Protein AF-A0A7J9RHL6-F1 (afdb_monomer_lite)

Foldseek 3Di:
DDDDPDDPPDDPVPPPPPPCPDWDALPDAAPDADPQQKGWHQDPNWIWIDHPPGRGIDTDDD

pLDDT: mean 76.49, std 14.5, range [44.09, 93.12]

Sequence (62 aa):
MTEVEQAPLVEAEQKDLPHIDVIPSIDIAPDQTDEFGYSWLNYNGENWYRGQNDTEWTKHDE

Structure (mmCIF, N/CA/C/O backbone):
data_AF-A0A7J9RHL6-F1
#
_entry.id   AF-A0A7J9RHL6-F1
#
loop_
_atom_site.group_PDB
_atom_site.id
_atom_site.type_symbol
_atom_site.label_atom_id
_atom_site.label_alt_id
_atom_site.label_comp_id
_atom_site.label_asym_id
_atom_site.label_entity_id
_atom_site.label_seq_id
_atom_site.pdbx_PDB_ins_code
_atom_site.Cartn_x
_atom_site.Cartn_y
_atom_site.Cartn_z
_atom_site.occupancy
_atom_site.B_iso_or_equiv
_atom_site.auth_seq_id
_atom_site.auth_comp_id
_atom_site.auth_asym_id
_atom_site.auth_atom_id
_atom_site.pdbx_PDB_model_num
ATOM 1 N N . MET A 1 1 ? -37.122 -4.052 40.016 1.00 44.09 1 MET A N 1
ATOM 2 C CA . MET A 1 1 ? -36.282 -3.893 38.814 1.00 44.09 1 MET A CA 1
ATOM 3 C C . MET A 1 1 ? -35.349 -5.078 38.804 1.00 44.09 1 MET A C 1
ATOM 5 O O . MET A 1 1 ? -34.648 -5.262 39.786 1.00 44.09 1 MET A O 1
ATOM 9 N N . THR A 1 2 ? -35.446 -5.936 37.798 1.00 58.38 2 THR A N 1
ATOM 10 C CA . THR A 1 2 ? -34.546 -7.082 37.643 1.00 58.38 2 THR A CA 1
ATOM 11 C C . THR A 1 2 ? -33.398 -6.601 36.767 1.00 58.38 2 THR A C 1
ATOM 13 O O . THR A 1 2 ? -33.639 -6.216 35.623 1.00 58.38 2 THR A O 1
ATOM 16 N N . GLU A 1 3 ? -32.191 -6.523 37.321 1.00 61.34 3 GLU A N 1
ATOM 17 C CA . GLU A 1 3 ? -30.985 -6.223 36.547 1.00 61.34 3 GLU A CA 1
ATOM 18 C C . GLU A 1 3 ? -30.758 -7.364 35.554 1.00 61.34 3 GLU A C 1
ATOM 20 O O . GLU A 1 3 ? -30.589 -8.519 35.938 1.00 61.34 3 GLU A O 1
ATOM 25 N N . VAL A 1 4 ? -30.850 -7.049 34.262 1.00 66.81 4 VAL A N 1
ATOM 26 C CA . VAL A 1 4 ? -30.487 -7.971 33.187 1.00 66.81 4 VAL A CA 1
ATOM 27 C C . VAL A 1 4 ? -28.977 -7.878 33.034 1.00 66.81 4 VAL A C 1
ATOM 29 O O . VAL 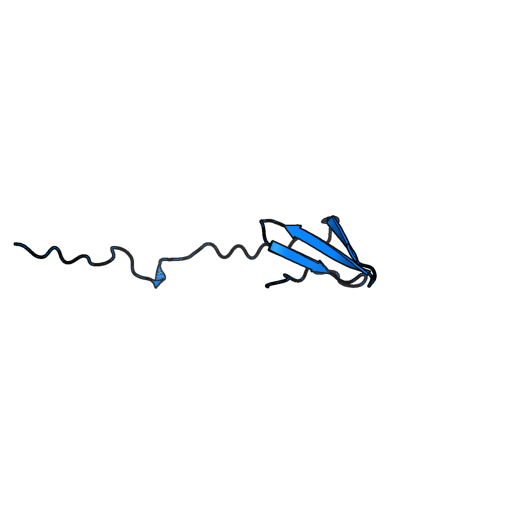A 1 4 ? -28.469 -6.908 32.472 1.00 66.81 4 VAL A O 1
ATOM 32 N N . GLU A 1 5 ? -28.263 -8.868 33.558 1.00 66.38 5 GLU A N 1
ATOM 33 C CA . GLU A 1 5 ? -26.826 -9.004 33.340 1.00 66.38 5 GLU A CA 1
ATOM 34 C C . GLU A 1 5 ? -26.570 -9.233 31.842 1.00 66.38 5 GLU A C 1
ATOM 36 O O . GLU A 1 5 ? -26.913 -10.274 31.278 1.00 66.38 5 GLU A O 1
ATOM 41 N N . GLN A 1 6 ? -26.003 -8.230 31.168 1.00 61.41 6 GLN A N 1
ATOM 42 C CA . GLN A 1 6 ? -25.593 -8.342 29.771 1.00 61.41 6 GLN A CA 1
ATOM 43 C C . GLN A 1 6 ? -24.206 -8.982 29.702 1.00 61.41 6 GLN A C 1
ATOM 45 O O . GLN A 1 6 ? -23.193 -8.292 29.610 1.00 61.41 6 GLN A O 1
ATOM 50 N N . ALA A 1 7 ? -24.157 -10.311 29.753 1.00 65.88 7 ALA A N 1
ATOM 51 C CA . ALA A 1 7 ? -22.947 -11.039 29.395 1.00 65.88 7 ALA A CA 1
ATOM 52 C C . ALA A 1 7 ? -22.790 -11.034 27.857 1.00 65.88 7 ALA A C 1
ATOM 54 O O . ALA A 1 7 ? -23.746 -11.383 27.154 1.00 65.88 7 ALA A O 1
ATOM 55 N N . PRO A 1 8 ? -21.633 -10.624 27.300 1.00 60.53 8 PRO A N 1
ATOM 56 C CA . PRO A 1 8 ? -21.383 -10.727 25.865 1.00 60.53 8 PRO A CA 1
ATOM 57 C C . PRO A 1 8 ? -21.477 -12.200 25.437 1.00 60.53 8 PRO A C 1
ATOM 59 O O . PRO A 1 8 ? -20.815 -13.055 26.015 1.00 60.53 8 PRO A O 1
ATOM 62 N N . LEU A 1 9 ? -22.316 -12.504 24.437 1.00 64.88 9 LEU A N 1
ATOM 63 C CA . LEU A 1 9 ? -22.596 -13.884 23.997 1.00 64.88 9 LEU A CA 1
ATOM 64 C C . LEU A 1 9 ? -21.39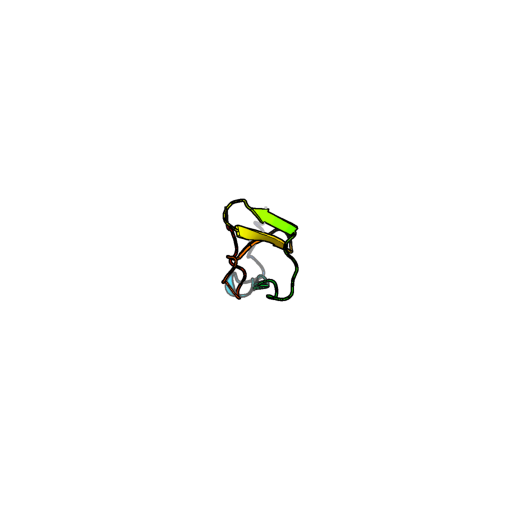1 -14.608 23.372 1.00 64.88 9 LEU A C 1
ATOM 66 O O . LEU A 1 9 ? -21.471 -15.806 23.118 1.00 64.88 9 LEU A O 1
ATOM 70 N N . VAL A 1 10 ? -20.318 -13.883 23.072 1.00 56.62 10 VAL A N 1
ATOM 71 C CA . VAL A 1 10 ? -19.143 -14.384 22.365 1.00 56.62 10 VAL A CA 1
ATOM 72 C C . VAL A 1 10 ? -17.895 -13.885 23.079 1.00 56.62 10 VAL A C 1
ATOM 74 O O . VAL A 1 10 ? -17.752 -12.688 23.344 1.00 56.62 10 VAL A O 1
ATOM 77 N N . GLU A 1 11 ? -16.997 -14.818 23.381 1.00 60.22 11 GLU A N 1
ATOM 78 C CA . GLU A 1 11 ? -15.675 -14.542 23.931 1.00 60.22 11 GLU A CA 1
ATOM 79 C C . GLU A 1 11 ? -14.829 -13.799 22.884 1.00 60.22 11 GLU A C 1
ATOM 81 O O . GLU A 1 11 ? -14.898 -14.097 21.690 1.00 60.22 11 GLU A O 1
ATOM 86 N N . ALA A 1 12 ? -14.036 -12.810 23.313 1.00 58.41 12 ALA A N 1
ATOM 87 C CA . ALA A 1 12 ? -13.267 -11.932 22.418 1.00 58.41 12 ALA A CA 1
ATOM 88 C C . ALA A 1 12 ? -12.329 -12.691 21.455 1.00 58.41 12 ALA A C 1
ATOM 90 O O . ALA A 1 12 ? -12.007 -12.180 20.387 1.00 58.41 12 ALA A O 1
ATOM 91 N N . GLU A 1 13 ? -11.948 -13.916 21.815 1.00 55.34 13 GLU A N 1
ATOM 92 C CA . GLU A 1 13 ? -11.097 -14.817 21.035 1.00 55.34 13 GLU A CA 1
ATOM 93 C C . GLU A 1 13 ? -11.787 -15.388 19.779 1.00 55.34 13 GLU A C 1
ATOM 95 O O . GLU A 1 13 ? -11.111 -15.788 18.841 1.00 55.34 13 GLU A O 1
ATOM 100 N N . GLN A 1 14 ? -13.125 -15.371 19.702 1.00 53.38 14 GLN A N 1
ATOM 101 C CA . GLN A 1 14 ? -13.867 -15.799 18.503 1.00 53.38 14 GLN A CA 1
ATOM 102 C C . GLN A 1 14 ? -14.190 -14.646 17.546 1.00 53.38 14 GLN A C 1
ATOM 104 O O . GLN A 1 14 ? -14.898 -14.831 16.553 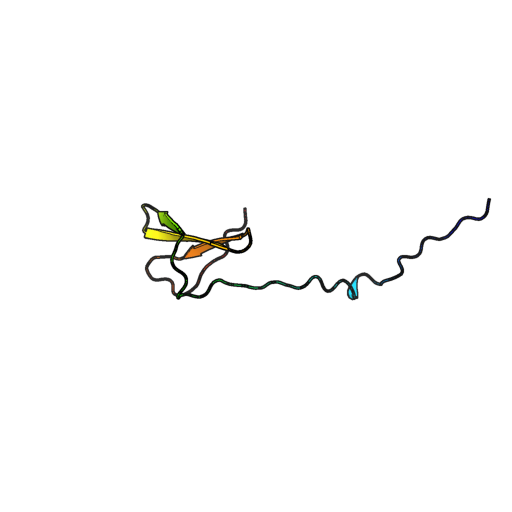1.00 53.38 14 GLN A O 1
ATOM 109 N N . LYS A 1 15 ? -13.687 -13.442 17.829 1.00 53.06 15 LYS A N 1
ATOM 110 C CA . LYS A 1 15 ? -13.780 -12.301 16.921 1.00 53.06 15 LYS A CA 1
ATOM 111 C C . LYS A 1 15 ? -12.618 -12.362 15.928 1.00 53.06 15 LYS A C 1
ATOM 113 O O . LYS A 1 15 ? -11.791 -11.458 15.874 1.00 53.06 15 LYS A O 1
ATOM 118 N N . ASP A 1 16 ? -12.567 -13.453 15.168 1.00 56.16 16 ASP A N 1
AT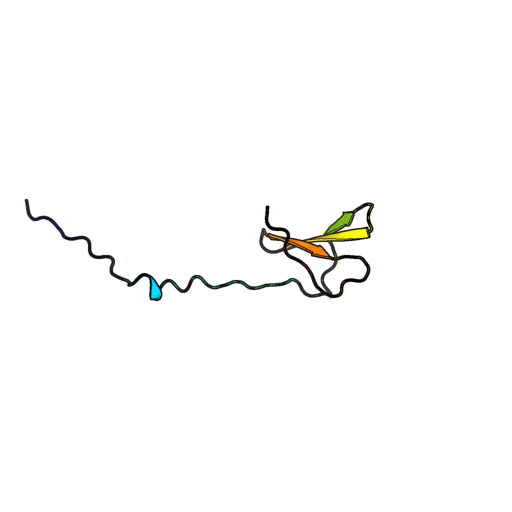OM 119 C CA . ASP A 1 16 ? -11.692 -13.605 14.007 1.00 56.16 16 ASP A CA 1
ATOM 120 C C . ASP A 1 16 ? -12.189 -12.604 12.954 1.00 56.16 16 ASP A C 1
ATOM 122 O O . ASP A 1 16 ? -13.092 -12.866 12.157 1.00 56.16 16 ASP A O 1
ATOM 126 N N . LEU A 1 17 ? -11.723 -11.360 13.073 1.00 59.19 17 LEU A N 1
ATOM 127 C CA . LEU A 1 17 ? -11.869 -10.387 12.005 1.00 59.19 17 LEU A CA 1
ATOM 128 C C . LEU A 1 17 ? -11.090 -10.979 10.832 1.00 59.19 17 LEU A C 1
ATOM 130 O O . LEU A 1 17 ? -9.918 -11.300 11.031 1.00 59.19 17 LEU A O 1
ATOM 134 N N . PRO A 1 18 ? -11.698 -11.157 9.646 1.00 54.50 18 PRO A N 1
ATOM 135 C CA . PRO A 1 18 ? -10.969 -11.692 8.513 1.00 54.50 18 PRO A CA 1
ATOM 136 C C . PRO A 1 18 ? -9.770 -10.782 8.272 1.00 54.50 18 PRO A C 1
ATOM 138 O O . PRO A 1 18 ? -9.924 -9.607 7.935 1.00 54.50 18 PRO A O 1
ATOM 141 N N . HIS A 1 19 ? -8.577 -11.314 8.512 1.00 53.47 19 HIS A N 1
ATOM 142 C CA . HIS A 1 19 ? -7.338 -10.629 8.210 1.00 53.47 19 HIS A CA 1
ATOM 143 C C . HIS A 1 19 ? -7.184 -10.648 6.691 1.00 53.47 19 HIS A C 1
ATOM 145 O O . HIS A 1 19 ? -6.810 -11.657 6.091 1.00 53.47 19 HIS A O 1
ATOM 151 N N . ILE A 1 20 ? -7.597 -9.557 6.048 1.00 53.94 20 ILE A N 1
ATOM 152 C CA . ILE A 1 20 ? -7.476 -9.388 4.602 1.00 53.94 20 ILE A CA 1
ATOM 153 C C . ILE A 1 20 ? -6.034 -8.946 4.337 1.00 53.94 20 ILE A C 1
ATOM 155 O O . ILE A 1 20 ? -5.745 -7.766 4.206 1.00 53.94 20 ILE A O 1
ATOM 159 N N . ASP A 1 21 ? -5.126 -9.919 4.277 1.00 57.84 21 ASP A N 1
ATOM 160 C CA . ASP A 1 21 ? -3.702 -9.760 3.927 1.00 57.84 21 ASP A CA 1
ATOM 161 C C . ASP A 1 21 ? -3.514 -9.608 2.404 1.00 57.84 21 ASP A C 1
ATOM 163 O O . ASP A 1 21 ? -2.664 -10.249 1.784 1.00 57.84 21 ASP A O 1
ATOM 167 N N . VAL A 1 22 ? -4.407 -8.875 1.730 1.00 67.94 22 VAL A N 1
ATOM 168 C CA . VAL A 1 22 ? -4.389 -8.835 0.263 1.00 67.94 22 VAL A CA 1
ATOM 169 C C . VAL A 1 22 ? -3.350 -7.827 -0.189 1.00 67.94 22 VAL A C 1
ATOM 171 O O . VAL A 1 22 ? -3.652 -6.672 -0.476 1.00 67.94 22 VAL A O 1
ATOM 174 N N . ILE A 1 23 ? -2.117 -8.311 -0.284 1.00 75.50 23 ILE A N 1
ATOM 175 C CA . ILE A 1 23 ? -1.049 -7.636 -1.006 1.00 75.50 23 ILE A CA 1
ATOM 176 C C . ILE A 1 23 ? -1.412 -7.669 -2.499 1.00 75.50 23 ILE A C 1
ATOM 178 O O . ILE A 1 23 ? -1.679 -8.749 -3.046 1.00 75.50 23 ILE A O 1
ATOM 182 N N . PRO A 1 24 ? -1.444 -6.516 -3.185 1.00 80.12 24 PRO A N 1
ATOM 183 C CA . PRO A 1 24 ? -1.679 -6.484 -4.615 1.00 80.12 24 PRO A CA 1
ATOM 184 C C . PRO A 1 24 ? -0.608 -7.289 -5.359 1.00 80.12 24 PRO A C 1
ATOM 186 O O . PRO A 1 24 ? 0.555 -7.336 -4.964 1.00 80.12 24 PRO A O 1
ATOM 189 N N . SER A 1 25 ? -0.988 -7.953 -6.452 1.00 82.19 25 SER A N 1
ATOM 190 C CA . SER A 1 25 ? -0.028 -8.710 -7.262 1.00 82.19 25 SER A CA 1
ATOM 191 C C . SER A 1 25 ? 0.936 -7.777 -7.999 1.00 82.19 25 SER A C 1
ATOM 193 O O . SER A 1 25 ? 0.576 -6.663 -8.385 1.00 82.19 25 SER A O 1
ATOM 195 N N . ILE A 1 26 ? 2.156 -8.251 -8.260 1.00 81.69 26 ILE A N 1
ATOM 196 C CA . ILE A 1 26 ? 3.158 -7.513 -9.044 1.00 81.69 26 ILE A CA 1
ATOM 197 C C . ILE A 1 26 ? 2.654 -7.152 -10.453 1.00 81.69 26 ILE A C 1
ATOM 199 O O . ILE A 1 26 ? 3.034 -6.123 -11.010 1.00 81.69 26 ILE A O 1
ATOM 203 N N . ASP A 1 27 ? 1.759 -7.956 -11.019 1.00 84.62 27 ASP A N 1
ATOM 204 C CA . ASP A 1 27 ? 1.175 -7.726 -12.340 1.00 84.62 27 ASP A CA 1
ATOM 205 C C . ASP A 1 27 ? 0.133 -6.594 -12.361 1.00 84.62 27 ASP A C 1
ATOM 207 O O . ASP A 1 27 ? -0.286 -6.164 -13.437 1.00 84.62 27 ASP A O 1
ATOM 211 N N . ILE A 1 28 ? -0.294 -6.092 -11.194 1.00 84.38 28 ILE A N 1
ATOM 212 C CA . ILE A 1 28 ? -1.226 -4.966 -11.115 1.00 84.38 28 ILE A CA 1
ATOM 213 C C . ILE A 1 28 ? -0.513 -3.688 -11.567 1.00 84.38 28 ILE A C 1
ATOM 215 O O . ILE A 1 28 ? 0.587 -3.354 -11.112 1.00 84.38 28 ILE A O 1
ATOM 219 N N . ALA A 1 29 ? -1.150 -2.976 -12.497 1.00 87.25 29 ALA A N 1
ATOM 220 C CA . ALA A 1 29 ? -0.662 -1.694 -12.976 1.00 87.25 29 ALA A CA 1
ATOM 221 C C . ALA A 1 29 ? -0.806 -0.625 -11.876 1.00 87.25 29 ALA A C 1
ATOM 223 O O . ALA A 1 29 ? -1.847 -0.581 -11.222 1.00 87.25 29 ALA A O 1
ATOM 224 N N . PRO A 1 30 ? 0.205 0.238 -11.674 1.00 89.88 30 PRO A N 1
ATOM 225 C CA . PRO A 1 30 ? 0.078 1.373 -10.768 1.00 89.88 30 PRO A CA 1
ATOM 226 C C . PRO A 1 30 ? -0.985 2.360 -11.251 1.00 89.88 30 PRO A C 1
ATOM 228 O O . PRO A 1 30 ? -1.084 2.623 -12.450 1.00 89.88 30 PRO A O 1
ATOM 231 N N . ASP A 1 31 ? -1.704 2.964 -10.308 1.00 90.31 31 ASP A N 1
ATOM 232 C CA . ASP A 1 31 ? -2.578 4.111 -10.572 1.00 90.31 31 ASP A CA 1
ATOM 233 C C . ASP A 1 31 ? -1.761 5.375 -10.859 1.00 90.31 31 ASP A C 1
ATOM 235 O O . ASP A 1 31 ? -2.094 6.164 -11.743 1.00 90.31 31 ASP A O 1
ATOM 239 N N . GLN A 1 32 ? -0.670 5.568 -10.115 1.00 90.19 32 GLN A N 1
ATOM 240 C CA . GLN A 1 32 ? 0.200 6.733 -10.237 1.00 90.19 32 GLN A CA 1
ATOM 241 C C . GLN A 1 32 ? 1.666 6.313 -10.149 1.00 90.19 32 GLN A C 1
ATOM 243 O O . GLN A 1 32 ? 2.014 5.331 -9.503 1.00 90.19 32 GLN A O 1
ATOM 248 N N . THR A 1 33 ? 2.559 7.054 -10.800 1.00 91.38 33 THR A N 1
ATOM 249 C CA . THR A 1 33 ? 4.004 6.940 -10.572 1.00 91.38 33 THR A CA 1
ATOM 250 C C . THR A 1 33 ? 4.545 8.311 -10.208 1.00 91.38 33 THR A C 1
ATOM 252 O O . THR A 1 33 ? 4.239 9.293 -10.879 1.00 91.38 33 THR A O 1
ATOM 255 N N . ASP A 1 34 ? 5.299 8.365 -9.119 1.00 90.69 34 ASP A N 1
ATOM 256 C CA . ASP A 1 34 ? 5.845 9.591 -8.554 1.00 90.69 34 ASP A CA 1
ATOM 257 C C . ASP A 1 34 ? 7.179 9.993 -9.209 1.00 90.69 34 ASP A C 1
ATOM 259 O O . ASP A 1 34 ? 7.801 9.204 -9.927 1.00 90.69 34 ASP A O 1
ATOM 263 N N . GLU A 1 35 ? 7.657 11.207 -8.927 1.00 92.31 35 GLU A N 1
ATOM 264 C CA . GLU A 1 35 ? 8.874 11.795 -9.516 1.00 92.31 35 GLU A CA 1
ATOM 265 C C . GLU A 1 35 ? 10.139 11.000 -9.158 1.00 92.31 35 GLU A C 1
ATOM 267 O O . GLU A 1 35 ? 11.120 10.973 -9.903 1.00 92.31 35 GLU A O 1
ATOM 272 N N . PHE A 1 36 ? 10.095 10.316 -8.015 1.00 88.50 36 PHE A N 1
ATOM 273 C CA . PHE A 1 36 ? 11.156 9.449 -7.508 1.00 88.50 36 PHE A CA 1
ATOM 274 C C . PHE A 1 36 ? 11.121 8.027 -8.097 1.00 88.50 36 PHE A C 1
ATOM 276 O O . PHE A 1 36 ? 11.950 7.196 -7.730 1.00 88.50 36 PHE A O 1
ATOM 283 N N . GLY A 1 37 ? 10.175 7.727 -8.997 1.00 87.25 37 GLY A N 1
ATOM 284 C CA . GLY A 1 37 ? 10.026 6.408 -9.621 1.00 87.25 37 GLY A CA 1
ATOM 285 C C . GLY A 1 37 ? 9.262 5.387 -8.773 1.00 87.25 37 GLY A C 1
ATOM 286 O O . GLY A 1 37 ? 9.294 4.194 -9.081 1.00 87.25 37 GLY A O 1
ATOM 287 N N . TYR A 1 38 ? 8.572 5.830 -7.718 1.00 91.06 38 TYR A N 1
ATOM 288 C CA . TYR A 1 38 ? 7.675 4.971 -6.945 1.00 91.06 38 TYR A CA 1
ATOM 289 C C . TYR A 1 38 ? 6.329 4.841 -7.643 1.00 91.06 38 TYR A C 1
ATOM 291 O O . TYR A 1 38 ? 5.678 5.828 -7.970 1.00 91.06 38 TYR A O 1
ATOM 299 N N . SER A 1 39 ? 5.918 3.603 -7.858 1.00 93.12 39 SER A N 1
ATOM 300 C CA . SER A 1 39 ? 4.589 3.230 -8.318 1.00 93.12 39 SER A CA 1
ATOM 301 C C . SER A 1 39 ? 3.638 3.194 -7.128 1.00 93.12 39 SER A C 1
ATOM 303 O O . SER A 1 39 ? 3.961 2.557 -6.135 1.00 93.12 39 SER A O 1
ATOM 305 N N . TRP A 1 40 ? 2.479 3.831 -7.241 1.00 92.69 40 TRP A N 1
ATOM 306 C CA . TRP A 1 40 ? 1.417 3.885 -6.240 1.00 92.69 40 TRP A CA 1
ATOM 307 C C . TRP A 1 40 ? 0.153 3.204 -6.763 1.00 92.69 40 TRP A C 1
ATOM 309 O O . TRP A 1 40 ? -0.143 3.267 -7.958 1.00 92.69 40 TRP A O 1
ATOM 319 N N . LEU A 1 41 ? -0.589 2.567 -5.865 1.00 92.00 41 LEU A N 1
ATOM 320 C CA . LEU A 1 41 ? -1.812 1.822 -6.148 1.00 92.00 41 LEU A CA 1
ATOM 321 C C . LEU A 1 41 ? -2.776 1.974 -4.971 1.00 92.00 41 LEU A C 1
ATOM 323 O O . LEU A 1 41 ? -2.392 1.708 -3.834 1.00 92.00 41 LEU A O 1
ATOM 327 N N . ASN A 1 42 ? -4.026 2.354 -5.231 1.00 90.25 42 ASN A N 1
ATOM 328 C CA . ASN A 1 42 ? -5.072 2.286 -4.212 1.00 90.25 42 ASN A CA 1
ATOM 329 C C . ASN A 1 42 ? -5.878 1.003 -4.424 1.00 90.25 42 ASN A C 1
ATOM 331 O O . ASN A 1 42 ? -6.625 0.871 -5.391 1.00 90.25 42 ASN A O 1
ATOM 335 N N . TYR A 1 43 ? -5.718 0.039 -3.522 1.00 85.75 43 TYR A N 1
ATOM 336 C CA . TYR A 1 43 ? -6.398 -1.245 -3.607 1.00 85.75 43 TYR A CA 1
ATOM 337 C C . TYR A 1 43 ? -7.177 -1.506 -2.324 1.00 85.75 43 TYR A C 1
ATOM 339 O O . TYR A 1 43 ? -6.618 -1.480 -1.234 1.00 85.75 43 TYR A O 1
ATOM 347 N N . ASN A 1 44 ? -8.481 -1.759 -2.459 1.00 85.75 44 ASN A N 1
ATOM 348 C CA . ASN A 1 44 ? -9.378 -2.062 -1.338 1.00 85.75 44 ASN A CA 1
ATOM 349 C C . ASN A 1 44 ? -9.432 -0.970 -0.242 1.00 85.75 44 ASN A C 1
ATOM 351 O O . ASN A 1 44 ? -9.659 -1.258 0.928 1.00 85.75 44 ASN A O 1
ATOM 355 N N . GLY A 1 45 ? -9.225 0.297 -0.624 1.00 83.56 45 GLY A N 1
ATOM 356 C CA . GLY A 1 45 ? -9.169 1.426 0.312 1.00 83.56 45 GLY A CA 1
ATOM 357 C C . GLY A 1 45 ? -7.824 1.584 1.025 1.00 83.56 45 GLY A C 1
ATOM 358 O O . GLY A 1 45 ? -7.672 2.506 1.821 1.00 83.56 45 GLY A O 1
ATOM 359 N N . GLU A 1 46 ? -6.846 0.737 0.714 1.00 88.12 46 GLU A N 1
ATOM 360 C CA . GLU A 1 46 ? -5.485 0.802 1.233 1.00 88.12 46 GLU A CA 1
ATOM 361 C C . GLU A 1 46 ? -4.551 1.349 0.151 1.00 88.12 46 GLU A C 1
ATOM 363 O O . GLU A 1 46 ? -4.664 1.006 -1.029 1.00 88.12 46 GLU A O 1
ATOM 368 N N . ASN A 1 47 ? -3.622 2.216 0.549 1.00 90.38 47 ASN A N 1
ATOM 369 C CA . ASN A 1 47 ? -2.596 2.722 -0.351 1.00 90.38 47 ASN A CA 1
ATOM 370 C C . ASN A 1 47 ? -1.401 1.778 -0.328 1.00 90.38 47 ASN A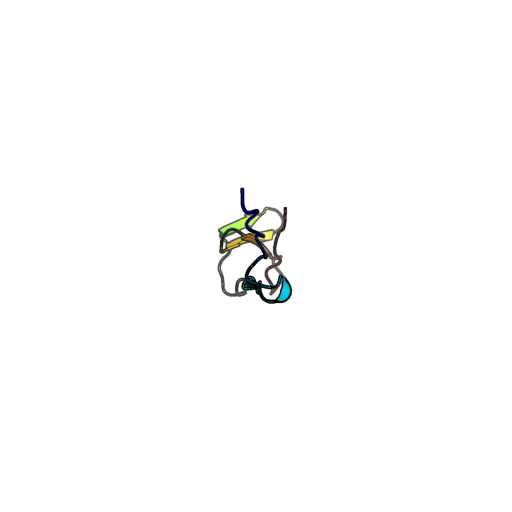 C 1
ATOM 372 O O . ASN A 1 47 ? -0.915 1.394 0.730 1.00 90.38 47 ASN A O 1
ATOM 376 N N . TRP A 1 48 ? -0.912 1.427 -1.505 1.00 91.62 48 TRP A N 1
ATOM 377 C CA . TRP A 1 48 ? 0.244 0.574 -1.705 1.00 91.62 48 TRP A CA 1
ATOM 378 C C . TRP A 1 48 ? 1.246 1.296 -2.590 1.00 91.62 48 TRP A C 1
ATOM 380 O O . TRP A 1 48 ? 0.868 2.042 -3.494 1.00 91.62 48 TRP A O 1
ATOM 390 N N . TYR A 1 49 ? 2.528 1.057 -2.355 1.00 91.38 49 TYR A N 1
ATOM 391 C CA . TYR A 1 49 ? 3.601 1.587 -3.179 1.00 91.38 49 TYR A CA 1
ATOM 392 C C . TYR A 1 49 ? 4.653 0.519 -3.473 1.00 91.38 49 TYR A C 1
ATOM 394 O O . TYR A 1 49 ? 4.848 -0.412 -2.697 1.00 91.38 49 TYR A O 1
ATOM 402 N N . ARG A 1 50 ? 5.351 0.644 -4.599 1.00 91.19 50 ARG A N 1
ATOM 403 C CA . ARG A 1 50 ? 6.531 -0.166 -4.927 1.00 91.19 50 ARG A CA 1
ATOM 404 C C . ARG A 1 50 ? 7.582 0.683 -5.624 1.00 91.19 50 ARG A C 1
ATOM 406 O O . ARG A 1 50 ? 7.246 1.593 -6.386 1.00 91.19 50 ARG A O 1
ATOM 413 N N . GLY A 1 51 ? 8.855 0.401 -5.378 1.00 89.44 51 GLY A N 1
ATOM 414 C CA . GLY A 1 51 ? 9.947 0.994 -6.140 1.00 89.44 51 GLY A CA 1
ATOM 415 C C . GLY A 1 51 ? 10.037 0.422 -7.555 1.00 89.44 51 GLY A C 1
ATOM 416 O O . GLY A 1 51 ? 9.523 -0.652 -7.857 1.00 89.44 51 GLY A O 1
ATOM 417 N N . GLN A 1 52 ? 10.748 1.126 -8.435 1.00 81.50 52 GLN A N 1
ATOM 418 C CA . GLN A 1 52 ? 10.972 0.704 -9.823 1.00 81.50 52 GLN A CA 1
ATOM 419 C C . GLN A 1 52 ? 11.678 -0.664 -9.954 1.00 81.50 52 GLN A C 1
ATOM 421 O O . GLN A 1 52 ? 11.569 -1.316 -10.989 1.00 81.50 52 GLN A O 1
ATOM 426 N N . ASN A 1 53 ? 12.411 -1.088 -8.920 1.00 81.69 53 ASN A N 1
ATOM 427 C CA . ASN A 1 53 ? 13.096 -2.384 -8.860 1.00 81.69 53 ASN A CA 1
ATOM 428 C C . ASN A 1 53 ? 12.453 -3.346 -7.848 1.00 81.69 53 ASN A C 1
ATOM 430 O O . 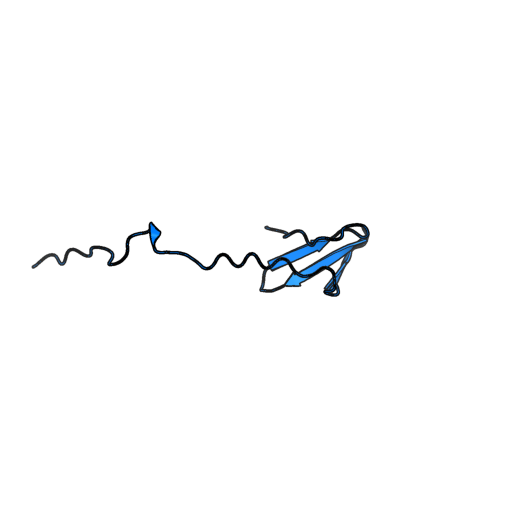ASN A 1 53 ? 12.943 -4.462 -7.683 1.00 81.69 53 ASN A O 1
ATOM 434 N N . ASP A 1 54 ? 11.384 -2.924 -7.173 1.00 82.62 54 ASP A N 1
ATOM 435 C CA . ASP A 1 54 ? 10.677 -3.770 -6.225 1.00 82.62 54 ASP A CA 1
ATOM 436 C C . ASP A 1 54 ? 9.692 -4.667 -6.961 1.00 82.62 54 ASP A C 1
ATOM 438 O O . ASP A 1 54 ? 8.946 -4.252 -7.852 1.00 82.62 54 ASP A O 1
ATOM 442 N N . THR A 1 55 ? 9.701 -5.931 -6.558 1.00 79.31 55 THR A N 1
ATOM 443 C CA . THR A 1 55 ? 8.765 -6.938 -7.064 1.00 79.31 55 THR A CA 1
ATOM 444 C C . THR A 1 55 ? 7.510 -7.038 -6.204 1.00 79.31 55 THR A C 1
ATOM 446 O O . THR A 1 55 ? 6.539 -7.674 -6.601 1.00 79.31 55 THR A O 1
ATOM 449 N N . GLU A 1 56 ? 7.500 -6.366 -5.057 1.00 85.44 56 GLU A N 1
ATOM 450 C CA . GLU A 1 56 ? 6.452 -6.466 -4.053 1.00 85.44 56 GLU A CA 1
ATOM 451 C C . GLU A 1 56 ? 5.847 -5.091 -3.782 1.00 85.44 56 GLU A C 1
ATOM 453 O O . GLU A 1 56 ? 6.527 -4.062 -3.807 1.00 85.44 56 GLU A O 1
ATOM 458 N N . TRP A 1 57 ? 4.540 -5.081 -3.540 1.00 88.62 57 TRP A N 1
ATOM 459 C CA . TRP A 1 57 ? 3.832 -3.896 -3.089 1.00 88.62 57 TRP A CA 1
ATOM 460 C C . TRP A 1 57 ? 3.950 -3.783 -1.574 1.00 88.62 57 TRP A C 1
ATOM 462 O O . TRP A 1 57 ? 3.649 -4.722 -0.843 1.00 88.62 57 TRP A O 1
ATOM 472 N N . THR A 1 58 ? 4.354 -2.613 -1.103 1.00 88.81 58 THR A N 1
ATOM 473 C CA . THR A 1 58 ? 4.407 -2.271 0.316 1.00 88.81 58 THR A CA 1
ATOM 474 C C . THR A 1 58 ? 3.189 -1.436 0.673 1.00 88.81 58 THR A C 1
ATOM 476 O O . THR A 1 58 ? 2.889 -0.452 -0.004 1.00 88.81 58 THR A O 1
ATOM 479 N N . LYS A 1 59 ? 2.475 -1.815 1.732 1.00 88.06 59 LYS A N 1
ATOM 480 C CA . LYS A 1 59 ? 1.345 -1.029 2.227 1.00 88.06 59 LYS A CA 1
ATOM 481 C C . LYS A 1 59 ? 1.852 0.278 2.836 1.00 88.06 59 LYS A C 1
ATOM 483 O O . LYS A 1 59 ? 2.749 0.271 3.675 1.00 88.06 59 LYS A O 1
ATOM 488 N N . HIS A 1 60 ? 1.258 1.387 2.421 1.00 85.88 60 HIS A N 1
ATOM 489 C CA . HIS A 1 60 ? 1.414 2.687 3.051 1.00 85.88 60 HIS A CA 1
ATOM 490 C C . HIS A 1 60 ? 0.310 2.855 4.103 1.00 85.88 60 HIS A C 1
ATOM 492 O O . HIS A 1 60 ? -0.854 3.064 3.759 1.00 85.88 60 HIS A O 1
ATOM 498 N N . ASP A 1 61 ? 0.679 2.716 5.374 1.00 77.25 61 ASP A N 1
ATOM 499 C CA . ASP A 1 61 ? -0.194 2.962 6.528 1.00 77.25 61 ASP A CA 1
ATOM 500 C C . ASP A 1 61 ? 0.078 4.400 7.018 1.00 77.25 61 ASP A C 1
ATOM 502 O O . ASP A 1 61 ? 1.228 4.725 7.325 1.00 77.25 61 ASP A O 1
ATOM 506 N N . GLU A 1 62 ? -0.938 5.273 7.000 1.00 60.56 62 GLU A N 1
ATOM 507 C CA . GLU A 1 62 ? -0.881 6.651 7.539 1.00 60.56 62 GLU A CA 1
ATOM 508 C C . GLU A 1 62 ? -1.478 6.740 8.947 1.00 60.56 62 GLU A C 1
ATOM 510 O O . GLU A 1 62 ? -2.567 6.160 9.165 1.00 60.56 62 GLU A O 1
#

Radius of gyration: 20.37 Å; chains: 1; bounding box: 49×28×52 Å

Secondary structure (DSSP, 8-state):
--------SS-GGG--------PPPTTSPPSEE-TTS-EEEEETTEEEEE-TT-SSPEEE--